Protein AF-A0A2K1Z2P2-F1 (afdb_monomer)

Structure (mmCIF, N/CA/C/O backbone):
data_AF-A0A2K1Z2P2-F1
#
_entry.id   AF-A0A2K1Z2P2-F1
#
loop_
_atom_site.group_PDB
_atom_site.id
_atom_site.type_symbol
_atom_site.label_atom_id
_atom_site.label_alt_id
_atom_site.label_comp_id
_atom_site.label_asym_id
_atom_site.label_entity_id
_atom_site.label_seq_id
_atom_site.pdbx_PDB_ins_code
_atom_site.Cartn_x
_atom_site.Cartn_y
_atom_site.Cartn_z
_atom_site.occupancy
_atom_site.B_iso_or_equiv
_atom_site.auth_seq_id
_atom_site.auth_comp_id
_atom_site.auth_asym_id
_atom_site.auth_atom_id
_atom_site.pdbx_PDB_model_num
ATOM 1 N N . MET A 1 1 ? -5.771 -28.939 2.115 1.00 60.16 1 MET A N 1
ATOM 2 C CA . MET A 1 1 ? -6.045 -27.523 2.441 1.00 60.16 1 MET A CA 1
ATOM 3 C C . MET A 1 1 ? -5.686 -26.715 1.209 1.00 60.16 1 MET A C 1
ATOM 5 O O . MET A 1 1 ? -4.734 -27.107 0.544 1.00 60.16 1 MET A O 1
ATOM 9 N N . GLY A 1 2 ? -6.484 -25.710 0.841 1.00 82.94 2 GLY A N 1
ATOM 10 C CA . GLY A 1 2 ? -6.156 -24.850 -0.301 1.00 82.94 2 GLY A CA 1
ATOM 11 C C . GLY A 1 2 ? -4.858 -24.081 -0.052 1.00 82.94 2 GLY A C 1
ATOM 12 O O . GLY A 1 2 ? -4.497 -23.861 1.103 1.00 82.94 2 GLY A O 1
ATOM 13 N N . THR A 1 3 ? -4.152 -23.724 -1.121 1.00 94.50 3 THR A N 1
ATOM 14 C CA . THR A 1 3 ? -2.979 -22.846 -1.056 1.00 94.50 3 THR A CA 1
ATOM 15 C C . THR A 1 3 ? -3.433 -21.421 -0.746 1.00 94.50 3 THR A C 1
ATOM 17 O O . THR A 1 3 ? -4.297 -20.903 -1.450 1.00 94.50 3 THR A O 1
ATOM 20 N N . THR A 1 4 ? -2.851 -20.797 0.277 1.00 97.88 4 THR A N 1
ATOM 21 C CA . THR A 1 4 ? -3.081 -19.391 0.632 1.00 97.88 4 THR A CA 1
ATOM 22 C C . THR A 1 4 ? -2.281 -18.488 -0.301 1.00 97.88 4 THR A C 1
ATOM 24 O O . THR A 1 4 ? -1.055 -18.599 -0.369 1.00 97.88 4 THR A O 1
ATOM 27 N N . LYS A 1 5 ? -2.946 -17.566 -0.992 1.00 98.25 5 LYS A N 1
ATOM 28 C CA . LYS A 1 5 ? -2.324 -16.660 -1.962 1.00 98.25 5 LYS A CA 1
ATOM 29 C C . LYS A 1 5 ? -1.965 -15.322 -1.327 1.00 98.25 5 LYS A C 1
ATOM 31 O O . LYS A 1 5 ? -2.837 -14.615 -0.826 1.00 98.25 5 LYS A O 1
ATOM 36 N N . ILE A 1 6 ? -0.696 -14.933 -1.402 1.00 98.38 6 ILE A N 1
ATOM 37 C CA . ILE A 1 6 ? -0.212 -13.631 -0.931 1.00 98.38 6 ILE A CA 1
ATOM 38 C C . ILE A 1 6 ? 0.249 -12.795 -2.118 1.00 98.38 6 ILE A C 1
ATOM 40 O O . ILE A 1 6 ? 1.150 -13.181 -2.862 1.00 98.38 6 ILE A O 1
ATOM 44 N N . TYR A 1 7 ? -0.349 -11.621 -2.297 1.00 98.69 7 TYR A N 1
ATOM 45 C CA . TYR A 1 7 ? 0.054 -10.697 -3.353 1.00 98.69 7 TYR A CA 1
ATOM 46 C C . TYR A 1 7 ? 0.987 -9.631 -2.795 1.00 98.69 7 TYR A C 1
ATOM 48 O O . TYR A 1 7 ? 0.647 -8.891 -1.871 1.00 98.69 7 TYR A O 1
ATOM 56 N N . ILE A 1 8 ? 2.174 -9.538 -3.387 1.00 98.75 8 ILE A N 1
ATOM 57 C CA . ILE A 1 8 ? 3.161 -8.506 -3.088 1.00 98.75 8 ILE A CA 1
ATOM 58 C C . ILE A 1 8 ? 3.100 -7.497 -4.228 1.00 98.75 8 ILE A C 1
ATOM 60 O O . ILE A 1 8 ? 3.691 -7.687 -5.292 1.00 98.75 8 ILE A O 1
ATOM 64 N N . VAL A 1 9 ? 2.333 -6.436 -4.007 1.00 98.62 9 VAL A N 1
ATOM 65 C CA . VAL A 1 9 ? 2.048 -5.404 -5.004 1.00 98.62 9 VAL A CA 1
ATOM 66 C C . VAL A 1 9 ? 2.953 -4.216 -4.735 1.00 98.62 9 VAL A C 1
ATOM 68 O O . VAL A 1 9 ? 2.888 -3.621 -3.661 1.00 98.62 9 VAL A O 1
ATOM 71 N N . PHE A 1 10 ? 3.811 -3.849 -5.683 1.00 98.50 10 PHE A N 1
ATOM 72 C CA . PHE A 1 10 ? 4.801 -2.804 -5.456 1.00 98.50 10 PHE A CA 1
ATOM 73 C C . PHE A 1 10 ? 4.924 -1.801 -6.605 1.00 98.50 10 PHE A C 1
ATOM 75 O O . PHE A 1 10 ? 4.697 -2.098 -7.774 1.00 98.50 10 PHE A O 1
ATOM 82 N N . TYR A 1 11 ? 5.363 -0.595 -6.257 1.00 97.94 11 TYR A N 1
ATOM 83 C CA . TYR A 1 11 ? 5.902 0.383 -7.188 1.00 97.94 11 TYR A CA 1
ATOM 84 C C . TYR A 1 11 ? 7.369 0.638 -6.848 1.00 97.94 11 TYR A C 1
ATOM 86 O O . TYR A 1 11 ? 7.713 0.896 -5.696 1.00 97.94 11 TYR A O 1
ATOM 94 N N . SER A 1 12 ? 8.245 0.608 -7.850 1.00 96.81 12 SER A N 1
ATOM 95 C CA . SER A 1 12 ? 9.675 0.883 -7.694 1.00 96.81 12 SER A CA 1
ATOM 96 C C . SER A 1 12 ? 10.154 1.795 -8.821 1.00 96.81 12 SER A C 1
ATOM 98 O O . SER A 1 12 ? 9.966 1.477 -9.995 1.00 96.81 12 SER A O 1
ATOM 100 N N . LEU A 1 13 ? 10.748 2.946 -8.478 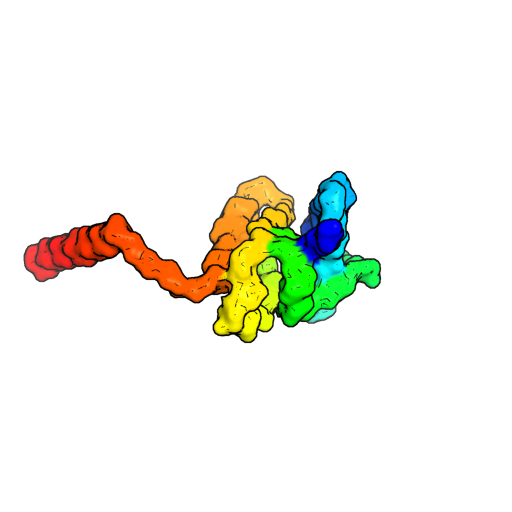1.00 95.31 13 LEU A N 1
ATOM 101 C CA . LEU A 1 13 ? 11.333 3.858 -9.476 1.00 95.31 13 LEU A CA 1
ATOM 102 C C . LEU A 1 13 ? 12.828 3.580 -9.711 1.00 95.31 13 LEU A C 1
ATOM 104 O O . LEU A 1 13 ? 13.294 3.656 -10.840 1.00 95.31 13 LEU A O 1
ATOM 108 N N . HIS A 1 14 ? 13.574 3.256 -8.651 1.00 94.44 14 HIS A N 1
ATOM 109 C CA . HIS A 1 14 ? 15.033 3.050 -8.694 1.00 94.44 14 HIS A CA 1
ATOM 110 C C . HIS A 1 14 ? 15.455 1.634 -8.259 1.00 94.44 14 HIS A C 1
ATOM 112 O O . HIS A 1 14 ? 16.598 1.415 -7.879 1.00 94.44 14 HIS A O 1
ATOM 118 N N . GLY A 1 15 ? 14.534 0.667 -8.240 1.00 95.31 15 GLY A N 1
ATOM 119 C CA . GLY A 1 15 ? 14.836 -0.736 -7.918 1.00 95.31 15 GLY A CA 1
ATOM 120 C C . GLY A 1 15 ? 14.816 -1.105 -6.427 1.00 95.31 15 GLY A C 1
ATOM 121 O O . GLY A 1 15 ? 14.537 -2.251 -6.103 1.00 95.31 15 GLY A O 1
ATOM 122 N N . HIS A 1 16 ? 15.016 -0.169 -5.492 1.00 95.38 16 HIS A N 1
ATOM 123 C CA . HIS A 1 16 ? 15.107 -0.513 -4.058 1.00 95.38 16 HIS A CA 1
ATOM 124 C C . HIS A 1 16 ? 13.880 -1.243 -3.495 1.00 95.38 16 HIS A C 1
ATOM 126 O O . HIS A 1 16 ? 14.024 -2.205 -2.745 1.00 95.38 16 HIS A O 1
ATOM 132 N N . VAL A 1 17 ? 12.674 -0.808 -3.867 1.00 96.88 17 VAL A N 1
ATOM 133 C CA . VAL A 1 17 ? 11.433 -1.444 -3.398 1.00 96.88 17 VAL A CA 1
ATOM 134 C C . VAL A 1 17 ? 11.264 -2.827 -4.024 1.00 96.88 17 VAL A C 1
ATOM 136 O O . VAL A 1 17 ? 10.792 -3.736 -3.357 1.00 96.88 17 VAL A O 1
ATOM 139 N N . GLU A 1 18 ? 11.699 -3.013 -5.270 1.00 97.94 18 GLU A N 1
ATOM 140 C CA . GLU A 1 18 ? 11.673 -4.319 -5.937 1.00 97.94 18 GLU A CA 1
ATOM 141 C C . GLU A 1 18 ? 12.596 -5.327 -5.239 1.00 97.94 18 GLU A C 1
ATOM 143 O O . GLU A 1 18 ? 12.184 -6.455 -4.987 1.00 97.94 18 GLU A O 1
ATOM 148 N N . ILE A 1 19 ? 13.812 -4.913 -4.862 1.00 97.56 19 ILE A N 1
ATOM 149 C CA . ILE A 1 19 ? 14.740 -5.763 -4.095 1.00 97.56 19 ILE A CA 1
ATOM 150 C C . ILE A 1 19 ? 14.066 -6.236 -2.801 1.00 97.56 19 ILE A C 1
ATOM 152 O O . ILE A 1 19 ? 14.079 -7.425 -2.491 1.00 97.56 19 ILE A O 1
ATOM 156 N N . MET A 1 20 ? 13.416 -5.320 -2.074 1.00 97.88 20 MET A N 1
ATOM 157 C CA . MET A 1 20 ? 12.661 -5.667 -0.868 1.00 97.88 20 MET A CA 1
ATOM 158 C C . MET A 1 20 ? 11.485 -6.602 -1.173 1.00 97.88 20 MET A C 1
ATOM 160 O O . MET A 1 20 ? 11.283 -7.571 -0.450 1.00 97.88 20 MET A O 1
ATOM 164 N N . ALA A 1 21 ? 10.732 -6.347 -2.247 1.00 98.25 21 ALA A N 1
ATOM 165 C CA . ALA A 1 21 ? 9.593 -7.168 -2.651 1.00 98.25 21 ALA A CA 1
ATOM 166 C C . ALA A 1 21 ? 10.012 -8.617 -2.951 1.00 98.25 21 ALA A C 1
ATOM 168 O O . ALA A 1 21 ? 9.351 -9.550 -2.498 1.00 98.25 21 ALA A O 1
ATOM 169 N N . ARG A 1 22 ? 11.137 -8.815 -3.651 1.00 98.25 22 ARG A N 1
ATOM 170 C CA . ARG A 1 22 ? 11.693 -10.146 -3.949 1.00 98.25 22 ARG A CA 1
ATOM 171 C C . ARG A 1 22 ? 12.135 -10.880 -2.679 1.00 98.25 22 ARG A C 1
ATOM 173 O O . ARG A 1 22 ? 11.855 -12.068 -2.535 1.00 98.25 22 ARG A O 1
ATOM 180 N N . GLU A 1 23 ? 12.744 -10.183 -1.720 1.00 98.25 23 GLU A N 1
ATOM 181 C CA . GLU A 1 23 ? 13.088 -10.776 -0.419 1.00 98.25 23 GLU A CA 1
ATOM 182 C C . GLU A 1 23 ? 11.851 -11.137 0.415 1.00 98.25 23 GLU A C 1
ATOM 184 O O . GLU A 1 23 ? 11.798 -12.209 1.020 1.00 98.25 23 GLU A O 1
ATOM 189 N N . ILE A 1 24 ? 10.822 -10.288 0.395 1.00 97.69 24 ILE A N 1
ATOM 190 C CA . ILE A 1 24 ? 9.524 -10.570 1.019 1.00 97.69 24 ILE A CA 1
ATOM 191 C C . ILE A 1 24 ? 8.880 -11.808 0.383 1.00 97.69 24 ILE A C 1
ATOM 193 O O . ILE A 1 24 ? 8.406 -12.682 1.108 1.00 97.69 24 ILE A O 1
ATOM 197 N N . GLN A 1 25 ? 8.906 -11.924 -0.949 1.00 98.31 25 GLN A N 1
ATOM 198 C CA . GLN A 1 25 ? 8.393 -13.094 -1.667 1.00 98.31 25 GLN A CA 1
ATOM 199 C C . GLN A 1 25 ? 9.128 -14.365 -1.248 1.00 98.31 25 GLN A C 1
ATOM 201 O O . GLN A 1 25 ? 8.492 -15.365 -0.911 1.00 98.31 25 GLN A O 1
ATOM 206 N N . ARG A 1 26 ? 10.465 -14.318 -1.228 1.00 97.94 26 ARG A N 1
ATOM 207 C CA . ARG A 1 26 ? 11.302 -15.432 -0.779 1.00 97.94 26 ARG A CA 1
ATOM 208 C C . ARG A 1 26 ? 10.930 -15.863 0.636 1.00 97.94 26 ARG A C 1
ATOM 210 O O . ARG A 1 26 ? 10.775 -17.055 0.867 1.00 97.94 26 ARG A O 1
ATOM 217 N N . GLY A 1 27 ? 10.755 -14.910 1.553 1.00 96.38 27 GLY A N 1
ATOM 218 C CA . GLY A 1 27 ? 10.355 -15.169 2.936 1.00 96.38 27 GLY A CA 1
ATOM 219 C C . GLY A 1 27 ? 8.964 -15.799 3.049 1.00 96.38 27 GLY A C 1
ATOM 220 O O . GLY A 1 27 ? 8.811 -16.834 3.698 1.00 96.38 27 GLY A O 1
ATOM 221 N N . ALA A 1 28 ? 7.968 -15.220 2.375 1.00 94.69 28 ALA A N 1
ATOM 222 C CA . ALA A 1 28 ? 6.590 -15.709 2.380 1.00 94.69 28 ALA A CA 1
ATOM 223 C C . ALA A 1 28 ? 6.483 -17.147 1.845 1.00 94.69 28 ALA A C 1
ATOM 225 O O . ALA A 1 28 ? 5.813 -17.977 2.454 1.00 94.69 28 ALA A O 1
ATOM 226 N N . ASN A 1 29 ? 7.225 -17.474 0.782 1.00 95.19 29 ASN A N 1
ATOM 227 C CA . ASN A 1 29 ? 7.256 -18.815 0.190 1.00 95.19 29 ASN A CA 1
ATOM 228 C C . ASN A 1 29 ? 7.953 -19.878 1.062 1.00 95.19 29 ASN A C 1
ATOM 230 O O . ASN A 1 29 ? 7.926 -21.057 0.716 1.00 95.19 29 ASN A O 1
ATOM 234 N N . THR A 1 30 ? 8.574 -19.509 2.190 1.00 97.06 30 THR A N 1
ATOM 235 C CA . THR A 1 30 ? 9.081 -20.504 3.156 1.00 97.06 30 THR A CA 1
ATOM 236 C C . THR A 1 30 ? 7.981 -21.064 4.064 1.00 97.06 30 THR A C 1
ATOM 238 O O . THR A 1 30 ? 8.180 -22.092 4.711 1.00 97.06 30 THR A O 1
ATOM 241 N N . VAL A 1 31 ? 6.814 -20.413 4.112 1.00 96.19 31 VAL A N 1
ATOM 242 C CA . VAL A 1 31 ? 5.671 -20.846 4.918 1.00 96.19 31 VAL A CA 1
ATOM 243 C C . VAL A 1 31 ? 4.899 -21.930 4.167 1.00 96.19 31 VAL A C 1
ATOM 245 O O . VAL A 1 31 ? 4.447 -21.733 3.041 1.00 96.19 31 VAL A O 1
ATOM 248 N N . GLN A 1 32 ? 4.724 -23.094 4.796 1.00 96.56 32 GLN A N 1
ATOM 249 C CA . GLN A 1 32 ? 4.012 -24.214 4.184 1.00 96.56 32 GLN A CA 1
ATOM 250 C C . GLN A 1 32 ? 2.571 -23.827 3.816 1.00 96.56 32 GLN A C 1
ATOM 252 O O . GLN A 1 32 ? 1.812 -23.352 4.657 1.00 96.56 32 GLN A O 1
ATOM 257 N N . GLY A 1 33 ? 2.185 -24.095 2.565 1.00 95.44 33 GLY A N 1
ATOM 258 C CA . GLY A 1 33 ? 0.838 -23.820 2.059 1.00 95.44 33 GLY A CA 1
ATOM 259 C C . GLY A 1 33 ? 0.603 -22.374 1.617 1.00 95.44 33 GLY A C 1
ATOM 260 O O . GLY A 1 33 ? -0.534 -22.048 1.295 1.00 95.44 33 GLY A O 1
ATOM 261 N N . VAL A 1 34 ? 1.640 -21.528 1.580 1.00 97.50 34 VAL A N 1
ATOM 262 C CA . VAL A 1 34 ? 1.578 -20.156 1.055 1.00 97.50 34 VAL A CA 1
ATOM 263 C C . VAL A 1 34 ? 2.216 -20.083 -0.330 1.00 97.50 34 VAL A C 1
ATOM 265 O O . VAL A 1 34 ? 3.295 -20.626 -0.553 1.00 97.50 34 VAL A O 1
ATOM 268 N N . GLU A 1 35 ? 1.565 -19.369 -1.244 1.00 98.00 35 GLU A N 1
ATOM 269 C CA . GLU A 1 35 ? 2.107 -18.984 -2.545 1.00 98.00 35 GLU A CA 1
ATOM 270 C C . GLU A 1 35 ? 2.121 -17.457 -2.655 1.00 98.00 35 GLU A C 1
ATOM 272 O O . GLU A 1 35 ? 1.073 -16.808 -2.641 1.00 98.00 35 GLU A O 1
ATOM 277 N N . ALA A 1 36 ? 3.318 -16.879 -2.752 1.00 98.00 36 ALA A N 1
ATOM 278 C CA . ALA A 1 36 ? 3.519 -15.445 -2.873 1.00 98.00 36 ALA A CA 1
ATOM 279 C C . ALA A 1 36 ? 3.906 -15.037 -4.301 1.00 98.00 36 ALA A C 1
ATOM 281 O O . ALA A 1 36 ? 4.917 -15.491 -4.849 1.00 98.00 36 ALA A O 1
ATOM 282 N N . THR A 1 37 ? 3.145 -14.109 -4.880 1.00 98.50 37 THR A N 1
ATOM 283 C CA . THR A 1 37 ? 3.347 -13.594 -6.245 1.00 98.50 37 THR A CA 1
ATOM 284 C C . THR A 1 37 ? 3.656 -12.101 -6.240 1.00 98.50 37 THR A C 1
ATOM 286 O O . THR A 1 37 ? 3.049 -11.342 -5.479 1.00 98.50 37 THR A O 1
ATOM 289 N N . LEU A 1 38 ? 4.579 -11.681 -7.106 1.00 98.69 38 LEU A N 1
ATOM 290 C CA . LEU A 1 38 ? 4.956 -10.282 -7.296 1.00 98.69 38 LEU A CA 1
ATOM 291 C C . LEU A 1 38 ? 4.083 -9.614 -8.356 1.00 98.69 38 LEU A C 1
ATOM 293 O O . LEU A 1 38 ? 3.795 -10.209 -9.392 1.00 98.69 38 LEU A O 1
ATOM 297 N N . TRP A 1 39 ? 3.752 -8.350 -8.118 1.00 98.69 39 TRP A N 1
ATOM 298 C CA . TRP A 1 39 ? 2.924 -7.543 -9.004 1.00 98.69 39 TRP A CA 1
ATOM 299 C C . TRP A 1 39 ? 3.420 -6.098 -9.053 1.00 98.69 39 TRP A C 1
ATOM 301 O O . TRP A 1 39 ? 3.667 -5.485 -8.013 1.00 98.69 39 TRP A O 1
ATOM 311 N N . GLN A 1 40 ? 3.532 -5.534 -10.255 1.00 98.31 40 GLN A N 1
ATOM 312 C CA . GLN A 1 40 ? 3.910 -4.138 -10.461 1.00 98.31 40 GLN A CA 1
ATOM 313 C C . GLN A 1 40 ? 2.679 -3.241 -10.560 1.00 98.31 40 GLN A C 1
ATOM 315 O O . GLN A 1 40 ? 1.757 -3.502 -11.326 1.00 98.31 40 GLN A O 1
ATOM 320 N N . VAL A 1 41 ? 2.693 -2.128 -9.838 1.00 98.19 41 VAL A N 1
ATOM 321 C CA . VAL A 1 41 ? 1.735 -1.040 -10.056 1.00 98.19 41 VAL A CA 1
ATOM 322 C C . VAL A 1 41 ? 2.046 -0.327 -11.383 1.00 98.19 41 VAL A C 1
ATOM 324 O O . VAL A 1 41 ? 3.226 -0.060 -11.648 1.00 98.19 41 VAL A O 1
ATOM 327 N N . PRO A 1 42 ? 1.026 0.031 -12.194 1.00 97.25 42 PRO A N 1
ATOM 328 C CA . PRO A 1 42 ? 1.218 0.765 -13.443 1.00 97.25 42 PRO A CA 1
ATOM 329 C C . PRO A 1 42 ? 2.049 2.047 -13.285 1.00 97.25 42 PRO A C 1
ATOM 331 O O . PRO A 1 42 ? 1.873 2.824 -12.345 1.00 97.25 42 PRO A O 1
ATOM 334 N N . GLU A 1 43 ? 2.949 2.298 -14.236 1.00 97.06 43 GLU A N 1
ATOM 335 C CA . GLU A 1 43 ? 3.682 3.563 -14.311 1.00 97.06 43 GLU A CA 1
ATOM 336 C C . GLU A 1 43 ? 2.797 4.665 -14.903 1.00 97.06 43 GLU A C 1
ATOM 338 O O . GLU A 1 43 ? 2.118 4.450 -15.904 1.00 97.06 43 GLU A O 1
ATOM 343 N N . THR A 1 44 ? 2.828 5.855 -14.298 1.00 96.94 44 THR A N 1
ATOM 344 C CA . THR A 1 44 ? 2.015 7.003 -14.738 1.00 96.94 44 THR A CA 1
ATOM 345 C C . THR A 1 44 ? 2.850 8.203 -15.176 1.00 96.94 44 THR A C 1
ATOM 347 O O . THR A 1 44 ? 2.318 9.138 -15.776 1.00 96.94 44 THR A O 1
ATOM 350 N N . LEU A 1 45 ? 4.160 8.203 -14.909 1.00 96.62 45 LEU A N 1
ATOM 351 C CA . LEU A 1 45 ? 5.052 9.244 -15.408 1.00 96.62 45 LEU A CA 1
ATOM 352 C C . LEU A 1 45 ? 5.350 9.036 -16.890 1.00 96.62 45 LEU A C 1
ATOM 354 O O . LEU A 1 45 ? 5.520 7.919 -17.371 1.00 96.62 45 LEU A O 1
ATOM 358 N N . SER A 1 46 ? 5.488 10.144 -17.614 1.00 96.88 46 SER A N 1
ATOM 359 C CA . SER A 1 46 ? 5.913 10.100 -19.008 1.00 96.88 46 SER A CA 1
ATOM 360 C C . SER A 1 46 ? 7.371 9.653 -19.133 1.00 96.88 46 SER A C 1
ATOM 362 O O . SER A 1 46 ? 8.210 9.945 -18.275 1.00 96.88 46 SER A O 1
ATOM 364 N N . ASN A 1 47 ? 7.713 9.047 -20.272 1.00 95.12 47 ASN A N 1
ATOM 365 C CA . ASN A 1 47 ? 9.090 8.648 -20.587 1.00 95.12 47 ASN A CA 1
ATOM 366 C C . ASN A 1 47 ? 10.088 9.811 -20.465 1.00 95.12 47 ASN A C 1
ATOM 368 O O . ASN A 1 47 ? 11.222 9.622 -20.030 1.00 95.12 47 ASN A O 1
ATOM 372 N N . SER A 1 48 ? 9.672 11.039 -20.797 1.00 96.69 48 SER A N 1
ATOM 373 C CA . SER A 1 48 ? 10.536 12.216 -20.660 1.00 96.69 48 SER A CA 1
ATOM 374 C C . SER A 1 48 ? 10.872 12.532 -19.200 1.00 96.69 48 SER A C 1
ATOM 376 O O . SER A 1 48 ? 11.998 12.941 -18.916 1.00 96.69 48 SER A O 1
ATOM 378 N N . ILE A 1 49 ? 9.939 12.319 -18.267 1.00 96.56 49 ILE A N 1
ATOM 379 C CA . ILE A 1 49 ? 10.188 12.474 -16.830 1.00 96.56 49 ILE A CA 1
ATOM 380 C C . ILE A 1 49 ? 11.035 11.311 -16.318 1.00 96.56 49 ILE A C 1
ATOM 382 O O . ILE A 1 49 ? 12.027 11.563 -15.639 1.00 96.56 49 ILE A O 1
ATOM 386 N N . LEU A 1 50 ? 10.700 10.069 -16.684 1.00 96.62 50 LEU A N 1
ATOM 387 C CA . LEU A 1 50 ? 11.446 8.870 -16.282 1.00 96.62 50 LEU A CA 1
ATOM 388 C C . LEU A 1 50 ? 12.929 8.963 -16.664 1.00 96.62 50 LEU A C 1
ATOM 390 O O . LEU A 1 50 ? 13.800 8.719 -15.828 1.00 96.62 50 LEU A O 1
ATOM 394 N N . ASN A 1 51 ? 13.219 9.428 -17.881 1.00 95.38 51 ASN A N 1
ATOM 395 C CA . ASN A 1 51 ? 14.586 9.661 -18.343 1.00 95.38 51 ASN A CA 1
ATOM 396 C C . ASN A 1 51 ? 15.294 10.752 -17.525 1.00 95.38 51 ASN A C 1
ATOM 398 O O . ASN A 1 51 ? 16.452 10.586 -17.145 1.00 95.38 51 ASN A O 1
ATOM 402 N N . LYS A 1 52 ? 14.606 11.859 -17.208 1.00 96.56 52 LYS A N 1
ATOM 403 C CA . LYS A 1 52 ? 15.175 12.957 -16.402 1.00 96.56 52 LYS A CA 1
ATOM 404 C C . LYS A 1 52 ? 15.518 12.519 -14.983 1.00 96.56 52 LYS A C 1
ATOM 406 O O . LYS A 1 52 ? 16.562 12.905 -14.465 1.00 96.56 52 LYS A O 1
ATOM 411 N N . VAL A 1 53 ? 14.652 11.723 -14.360 1.00 93.81 53 VAL A N 1
ATOM 412 C CA . VAL A 1 53 ? 14.869 11.220 -12.997 1.00 93.81 53 VAL A CA 1
ATOM 413 C C . VAL A 1 53 ? 15.759 9.981 -12.961 1.00 93.81 53 VAL A C 1
ATOM 415 O O . VAL A 1 53 ? 16.033 9.493 -11.873 1.00 93.81 53 VAL A O 1
ATOM 418 N N . LYS A 1 54 ? 16.237 9.491 -14.116 1.00 94.38 54 LYS A N 1
ATOM 419 C CA . LYS A 1 54 ? 17.053 8.272 -14.232 1.00 94.38 54 LYS A CA 1
ATOM 420 C C . LYS A 1 54 ? 16.370 7.080 -13.552 1.00 94.38 54 LYS A C 1
ATOM 422 O O . LYS A 1 54 ? 16.944 6.422 -12.686 1.00 94.38 54 LYS A O 1
ATOM 427 N N . ALA A 1 55 ? 15.101 6.867 -13.893 1.00 94.44 55 ALA A N 1
ATOM 428 C CA . ALA A 1 55 ? 14.364 5.696 -13.446 1.00 94.44 55 ALA A CA 1
ATOM 429 C C . ALA A 1 55 ? 15.035 4.418 -13.969 1.00 94.44 55 ALA A C 1
ATOM 431 O O . ALA A 1 55 ? 15.543 4.396 -15.092 1.00 94.44 55 ALA A O 1
ATOM 432 N N . ASN A 1 56 ? 15.007 3.356 -13.169 1.00 92.88 56 ASN A N 1
ATOM 433 C CA . ASN A 1 56 ? 15.408 2.043 -13.657 1.00 92.88 56 ASN A CA 1
ATOM 434 C C . ASN A 1 56 ? 14.315 1.491 -14.586 1.00 92.88 56 ASN A C 1
ATOM 436 O O . ASN A 1 56 ? 13.133 1.801 -14.385 1.00 92.88 56 ASN A O 1
ATOM 440 N N . PRO A 1 57 ? 14.681 0.646 -15.567 1.00 90.12 57 PRO A N 1
ATOM 441 C CA . PRO A 1 57 ? 13.707 -0.167 -16.280 1.00 90.12 57 PRO A CA 1
ATOM 442 C C . PRO A 1 57 ? 12.852 -0.971 -15.297 1.00 90.12 57 PRO A C 1
ATOM 444 O O . PRO A 1 57 ? 13.324 -1.367 -14.228 1.00 90.12 57 PRO A O 1
ATOM 447 N N . LYS A 1 58 ? 11.589 -1.193 -15.660 1.00 90.19 58 LYS A N 1
ATOM 448 C CA . LYS A 1 58 ? 10.715 -2.107 -14.921 1.00 90.19 58 LYS A CA 1
ATOM 449 C C . LYS A 1 58 ? 11.173 -3.544 -15.156 1.00 90.19 58 LYS A C 1
ATOM 451 O O . LYS A 1 58 ? 11.777 -3.839 -16.182 1.00 90.19 58 LYS A O 1
ATOM 456 N N . ALA A 1 59 ? 10.895 -4.412 -14.194 1.00 88.31 59 ALA A N 1
ATOM 457 C CA . ALA A 1 59 ? 11.210 -5.827 -14.303 1.00 88.31 59 ALA A CA 1
ATOM 458 C C . ALA A 1 59 ? 10.310 -6.488 -15.358 1.00 88.31 59 ALA A C 1
ATOM 460 O O . ALA A 1 59 ? 9.088 -6.379 -15.262 1.00 88.31 59 ALA A O 1
ATOM 461 N N . ASP A 1 60 ? 10.892 -7.169 -16.344 1.00 91.88 60 ASP A N 1
ATOM 462 C CA . ASP A 1 60 ? 10.128 -7.819 -17.421 1.00 91.88 60 ASP A CA 1
ATOM 463 C C . ASP A 1 60 ? 9.445 -9.121 -16.958 1.00 91.88 60 ASP A C 1
ATOM 465 O O . ASP A 1 60 ? 8.488 -9.581 -17.578 1.00 91.88 60 ASP A O 1
ATOM 469 N N . ASP A 1 61 ? 9.922 -9.719 -15.861 1.00 96.31 61 ASP A N 1
ATOM 470 C CA . ASP A 1 61 ? 9.411 -10.971 -15.289 1.00 96.31 61 ASP A CA 1
ATOM 471 C C . ASP A 1 61 ? 8.226 -10.779 -14.332 1.00 96.31 61 ASP A C 1
ATOM 473 O O . ASP A 1 61 ? 7.604 -11.760 -13.923 1.00 96.31 61 ASP A O 1
ATOM 477 N N . VAL A 1 62 ? 7.905 -9.536 -13.960 1.00 97.69 62 VAL A N 1
ATOM 478 C CA . VAL A 1 62 ? 6.838 -9.236 -13.000 1.00 97.69 62 VAL A CA 1
ATOM 479 C C . VAL A 1 62 ? 5.660 -8.573 -13.721 1.00 97.69 62 VAL A C 1
ATOM 481 O O . VAL A 1 62 ? 5.816 -7.469 -14.246 1.00 97.69 62 VAL A O 1
ATOM 484 N N . PRO A 1 63 ? 4.462 -9.177 -13.735 1.00 98.06 63 PRO A N 1
ATOM 485 C CA . PRO A 1 63 ? 3.313 -8.597 -14.420 1.00 98.06 63 PRO A CA 1
ATOM 486 C C . PRO A 1 63 ? 2.826 -7.307 -13.749 1.00 98.06 63 PRO A C 1
ATOM 488 O O . PRO A 1 63 ? 2.982 -7.104 -12.542 1.00 98.06 63 PRO A O 1
ATOM 491 N N . VAL A 1 64 ? 2.194 -6.440 -14.542 1.00 98.31 64 VAL A N 1
ATOM 492 C CA . VAL A 1 64 ? 1.459 -5.276 -14.031 1.00 98.31 64 VAL A CA 1
ATOM 493 C C . VAL A 1 64 ? 0.091 -5.732 -13.528 1.00 98.31 64 VAL A C 1
ATOM 495 O O . VAL A 1 64 ? -0.580 -6.500 -14.212 1.00 98.31 64 VAL A O 1
ATOM 498 N N . ILE A 1 65 ? -0.318 -5.262 -12.349 1.00 98.44 65 ILE A N 1
ATOM 499 C CA . ILE A 1 65 ? -1.614 -5.603 -11.749 1.00 98.44 65 ILE A CA 1
ATOM 500 C C . ILE A 1 65 ? -2.699 -4.578 -12.083 1.00 98.44 65 ILE A C 1
ATOM 502 O O . ILE A 1 65 ? -2.457 -3.368 -12.092 1.00 98.44 65 ILE A O 1
ATOM 506 N N . LEU A 1 66 ? -3.911 -5.084 -12.293 1.00 97.62 66 LEU A N 1
ATOM 507 C CA . LEU A 1 66 ? -5.156 -4.326 -12.334 1.00 97.62 66 LEU A CA 1
ATOM 508 C C . LEU A 1 66 ? -5.915 -4.459 -10.999 1.00 97.62 66 LEU A C 1
ATOM 510 O O . LEU A 1 66 ? -5.812 -5.505 -10.350 1.00 97.62 66 LEU A O 1
ATOM 514 N N . PRO A 1 67 ? -6.673 -3.432 -10.565 1.00 96.38 67 PRO A N 1
ATOM 515 C CA . PRO A 1 67 ? -7.379 -3.440 -9.282 1.00 96.38 67 PRO A CA 1
ATOM 516 C C . PRO A 1 67 ? -8.193 -4.713 -9.016 1.00 96.38 67 PRO A C 1
ATOM 518 O O . PRO A 1 67 ? -8.076 -5.306 -7.946 1.00 96.38 67 PRO A O 1
ATOM 521 N N . GLU A 1 68 ? -8.973 -5.178 -9.988 1.00 96.56 68 GLU A N 1
ATOM 522 C CA . GLU A 1 68 ? -9.861 -6.339 -9.885 1.00 96.56 68 GLU A CA 1
ATOM 523 C C . GLU A 1 68 ? -9.135 -7.645 -9.529 1.00 96.56 68 GLU A C 1
ATOM 525 O O . GLU A 1 68 ? -9.710 -8.516 -8.875 1.00 96.56 68 GLU A O 1
ATOM 530 N N . GLN A 1 69 ? -7.848 -7.761 -9.865 1.00 97.88 69 GLN A N 1
ATOM 531 C CA . GLN A 1 69 ? -7.043 -8.944 -9.555 1.00 97.88 69 GLN A CA 1
ATOM 532 C C . GLN A 1 69 ? -6.723 -9.055 -8.058 1.00 97.88 69 GLN A C 1
ATOM 534 O O . GLN A 1 69 ? -6.372 -10.132 -7.580 1.00 97.88 69 GLN A O 1
ATOM 539 N N . LEU A 1 70 ? -6.902 -7.983 -7.274 1.00 97.44 70 LEU A N 1
ATOM 540 C CA . LEU A 1 70 ? -6.784 -8.043 -5.812 1.00 97.44 70 LEU A CA 1
ATOM 541 C C . LEU A 1 70 ? -7.791 -9.029 -5.191 1.00 97.44 70 LEU A C 1
ATOM 543 O O . LEU A 1 70 ? -7.572 -9.538 -4.092 1.00 97.44 70 LEU A O 1
ATOM 547 N N . LEU A 1 71 ? -8.891 -9.343 -5.881 1.00 96.94 71 LEU A N 1
ATOM 548 C CA . LEU A 1 71 ? -9.872 -10.320 -5.407 1.00 96.94 71 LEU A CA 1
ATOM 549 C C . LEU A 1 71 ? -9.295 -11.733 -5.271 1.00 96.94 71 LEU A C 1
ATOM 551 O O . LEU A 1 71 ? -9.762 -12.485 -4.416 1.00 96.94 71 LEU A O 1
ATOM 555 N N . GLU A 1 72 ? -8.271 -12.069 -6.053 1.00 97.12 72 GLU A N 1
ATOM 556 C CA . GLU A 1 72 ? -7.686 -13.411 -6.110 1.00 97.12 72 GLU A CA 1
ATOM 557 C C . GLU A 1 72 ? -6.752 -13.739 -4.941 1.00 97.12 72 GLU A C 1
ATOM 559 O O . GLU A 1 72 ? -6.441 -14.911 -4.727 1.00 97.12 72 GLU A O 1
ATOM 564 N N . ALA A 1 73 ? -6.283 -12.730 -4.207 1.00 97.88 73 ALA A N 1
ATOM 565 C CA . ALA A 1 73 ? -5.363 -12.911 -3.091 1.00 97.88 73 ALA A CA 1
ATOM 566 C C . ALA A 1 73 ? -6.106 -13.078 -1.763 1.00 97.88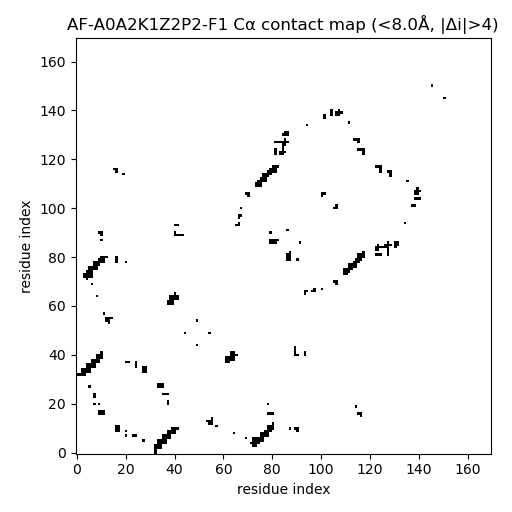 73 ALA A C 1
ATOM 568 O O . ALA A 1 73 ? -7.137 -12.446 -1.537 1.00 97.88 73 ALA A O 1
ATOM 569 N N . ASP A 1 74 ? -5.533 -13.845 -0.845 1.00 97.62 74 ASP A N 1
ATOM 570 C CA . ASP A 1 74 ? -6.022 -13.975 0.528 1.00 97.62 74 ASP A CA 1
ATOM 571 C C . ASP A 1 74 ? -5.402 -12.923 1.457 1.00 97.62 74 ASP A C 1
ATOM 573 O O . ASP A 1 74 ? -5.986 -12.580 2.481 1.00 97.62 74 ASP A O 1
ATOM 577 N N . GLY A 1 75 ? -4.238 -12.376 1.096 1.00 96.81 75 GLY A N 1
ATOM 578 C CA . GLY A 1 75 ? -3.573 -11.309 1.838 1.00 96.81 75 GLY A CA 1
ATOM 579 C C . GLY A 1 75 ? -2.582 -10.515 0.993 1.00 96.81 75 GLY A C 1
ATOM 580 O O . GLY A 1 75 ? -2.180 -10.940 -0.094 1.00 96.81 75 GLY A O 1
ATOM 581 N N . PHE A 1 76 ? -2.181 -9.352 1.505 1.00 98.19 76 PHE A N 1
ATOM 582 C CA . PHE A 1 76 ? -1.421 -8.368 0.736 1.00 98.19 76 PHE A CA 1
ATOM 583 C C . PHE A 1 76 ? -0.202 -7.815 1.467 1.00 98.19 76 PHE A C 1
ATOM 585 O O . PHE A 1 76 ? -0.224 -7.551 2.670 1.00 98.19 76 PHE A O 1
ATOM 592 N N . LEU A 1 77 ? 0.839 -7.519 0.694 1.00 98.19 77 LEU A N 1
ATOM 593 C CA . LEU A 1 77 ? 1.916 -6.620 1.091 1.00 98.19 77 LEU A CA 1
ATOM 594 C C . LEU A 1 77 ? 2.084 -5.554 0.011 1.00 98.19 77 LEU A C 1
ATOM 596 O O . LEU A 1 77 ? 2.385 -5.869 -1.139 1.00 98.19 77 LEU A O 1
ATOM 600 N N . PHE A 1 78 ? 1.893 -4.291 0.385 1.00 98.31 78 PHE A N 1
ATOM 601 C CA . PHE A 1 78 ? 1.949 -3.155 -0.531 1.00 98.31 78 PHE A CA 1
ATOM 602 C C . PHE A 1 78 ? 3.264 -2.380 -0.367 1.00 98.31 78 PHE A C 1
ATOM 604 O O . PHE A 1 78 ? 3.602 -1.931 0.730 1.00 98.31 78 PHE A O 1
ATOM 611 N N . GLY A 1 79 ? 4.012 -2.235 -1.461 1.00 97.69 79 GLY A N 1
ATOM 612 C CA . GLY A 1 79 ? 5.372 -1.699 -1.475 1.00 97.69 79 GLY A CA 1
ATOM 613 C C . GLY A 1 79 ? 5.528 -0.399 -2.251 1.00 97.69 79 GLY A C 1
ATOM 614 O O . GLY A 1 79 ? 5.234 -0.365 -3.442 1.00 97.69 79 GLY A O 1
ATOM 615 N N . PHE A 1 80 ? 6.074 0.660 -1.654 1.00 97.31 80 PHE A N 1
ATOM 616 C CA . PHE A 1 80 ? 6.306 1.916 -2.386 1.00 97.31 80 PHE A CA 1
ATOM 617 C C . PHE A 1 80 ? 7.498 2.729 -1.862 1.00 97.31 80 PHE A C 1
ATOM 619 O O . PHE A 1 80 ? 7.867 2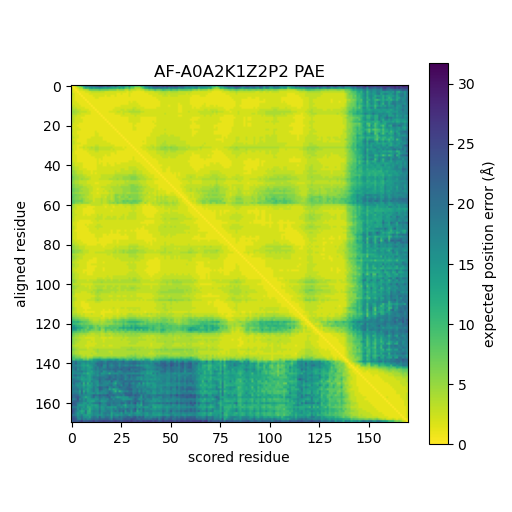.632 -0.692 1.00 97.31 80 PHE A O 1
ATOM 626 N N . PRO A 1 81 ? 8.126 3.573 -2.703 1.00 95.31 81 PRO A N 1
ATOM 627 C CA . PRO A 1 81 ? 9.086 4.546 -2.219 1.00 95.31 81 PRO A CA 1
ATOM 628 C C . PRO A 1 81 ? 8.348 5.668 -1.479 1.00 95.31 81 PRO A C 1
ATOM 630 O O . PRO A 1 81 ? 7.292 6.121 -1.928 1.00 95.31 81 PRO A O 1
ATOM 633 N N . SER A 1 82 ? 8.933 6.164 -0.391 1.00 94.31 82 SER A N 1
ATOM 634 C CA . SER A 1 82 ? 8.473 7.399 0.246 1.00 94.31 82 SER A CA 1
ATOM 635 C C . SER A 1 82 ? 8.701 8.584 -0.694 1.00 94.31 82 SER A C 1
ATOM 637 O O . SER A 1 82 ? 9.791 8.781 -1.241 1.00 94.31 82 SER A O 1
ATOM 639 N N . ARG A 1 83 ? 7.661 9.395 -0.874 1.00 92.56 83 ARG A N 1
ATOM 640 C CA . ARG A 1 83 ? 7.686 10.677 -1.575 1.00 92.56 83 ARG A CA 1
ATOM 641 C C . ARG A 1 83 ? 7.169 11.733 -0.618 1.00 92.56 83 ARG A C 1
ATOM 643 O O . ARG A 1 83 ? 5.970 11.861 -0.433 1.00 92.56 83 ARG A O 1
ATOM 650 N N . PHE A 1 84 ? 8.084 12.469 0.011 1.00 90.94 84 PHE A N 1
ATOM 651 C CA . PHE A 1 84 ? 7.749 13.534 0.966 1.00 90.94 84 PHE A CA 1
ATOM 652 C C . PHE A 1 84 ? 6.849 13.062 2.125 1.00 90.94 84 PHE A C 1
ATOM 654 O O . PHE A 1 84 ? 5.947 13.776 2.549 1.00 90.94 84 PHE A O 1
ATOM 661 N N . GLY A 1 85 ? 7.088 11.847 2.633 1.00 91.31 85 GLY A N 1
ATOM 662 C CA . GLY A 1 85 ? 6.315 11.286 3.745 1.00 91.31 85 GLY A CA 1
ATOM 663 C C . GLY A 1 85 ? 4.963 10.689 3.350 1.00 91.31 85 GLY A C 1
ATOM 664 O O . GLY A 1 85 ? 4.184 10.359 4.236 1.00 91.31 85 GLY A O 1
ATOM 665 N N . VAL A 1 86 ? 4.686 10.520 2.054 1.00 94.44 86 VAL A N 1
ATOM 666 C CA . VAL A 1 86 ? 3.527 9.776 1.537 1.00 94.44 86 VAL A CA 1
ATOM 667 C C . VAL A 1 86 ? 3.962 8.730 0.508 1.00 94.44 86 VAL A C 1
ATOM 669 O O . VAL A 1 86 ? 5.125 8.685 0.099 1.00 94.44 86 VAL A O 1
ATOM 672 N N . MET A 1 87 ? 3.037 7.870 0.082 1.00 95.44 87 MET A N 1
ATOM 673 C CA . MET A 1 87 ? 3.272 6.940 -1.027 1.00 95.44 87 MET A CA 1
ATOM 674 C C . MET A 1 87 ? 3.492 7.673 -2.362 1.00 95.44 87 MET A C 1
ATOM 676 O O . MET A 1 87 ? 3.089 8.823 -2.540 1.00 95.44 87 MET A O 1
ATOM 680 N N . ALA A 1 88 ? 4.098 6.990 -3.334 1.00 96.12 88 ALA A N 1
ATOM 681 C CA . ALA A 1 88 ? 4.214 7.513 -4.693 1.00 96.12 88 ALA A CA 1
ATOM 682 C C . ALA A 1 88 ? 2.833 7.704 -5.349 1.00 96.12 88 ALA A C 1
ATOM 684 O O . ALA A 1 88 ? 1.915 6.915 -5.119 1.00 96.12 88 ALA A O 1
ATOM 685 N N . SER A 1 89 ? 2.697 8.714 -6.213 1.00 97.19 89 SER A N 1
ATOM 686 C CA . SER A 1 89 ? 1.426 9.023 -6.882 1.00 97.19 89 SER A CA 1
ATOM 687 C C . SER A 1 89 ? 0.915 7.878 -7.758 1.00 97.19 89 SER A C 1
ATOM 689 O O . SER A 1 89 ? -0.290 7.708 -7.871 1.00 97.19 89 SER A O 1
ATOM 691 N N . GLN A 1 90 ? 1.804 7.059 -8.324 1.00 97.69 90 GLN A N 1
ATOM 692 C CA . GLN A 1 90 ? 1.462 5.834 -9.055 1.00 97.69 90 GLN A CA 1
ATOM 693 C C . GLN A 1 90 ? 0.680 4.860 -8.175 1.00 97.69 90 GLN A C 1
ATOM 695 O O . GLN A 1 90 ? -0.363 4.349 -8.566 1.00 97.69 90 GLN A O 1
ATOM 700 N N . PHE A 1 91 ? 1.167 4.650 -6.951 1.00 96.94 91 PHE A N 1
ATOM 701 C CA . PHE A 1 91 ? 0.521 3.766 -5.990 1.00 96.94 91 PHE A CA 1
ATOM 702 C C . PHE A 1 91 ? -0.811 4.337 -5.518 1.00 96.94 91 PHE A C 1
ATOM 704 O O . PHE A 1 91 ? -1.800 3.617 -5.408 1.00 96.94 91 PHE A O 1
ATOM 711 N N . LYS A 1 92 ? -0.851 5.654 -5.297 1.00 96.62 92 LYS A N 1
ATOM 712 C CA . LYS A 1 92 ? -2.091 6.337 -4.939 1.00 96.62 92 LYS A CA 1
ATOM 713 C C . LYS A 1 92 ? -3.136 6.234 -6.051 1.00 96.62 92 LYS A C 1
ATOM 715 O O . LYS A 1 92 ? -4.284 5.953 -5.748 1.00 96.62 92 LYS A O 1
ATOM 720 N N . ALA A 1 93 ? -2.739 6.394 -7.313 1.00 97.38 93 ALA A N 1
ATOM 721 C CA . ALA A 1 93 ? -3.628 6.240 -8.462 1.00 97.38 93 ALA A CA 1
ATOM 722 C C . ALA A 1 93 ? -4.171 4.807 -8.588 1.00 97.38 93 ALA A C 1
ATOM 724 O O . ALA A 1 93 ? -5.343 4.630 -8.900 1.00 97.38 93 ALA A O 1
ATOM 725 N N . PHE A 1 94 ? -3.347 3.793 -8.301 1.00 97.50 94 PHE A N 1
ATOM 726 C CA . PHE A 1 94 ? -3.801 2.403 -8.244 1.00 97.50 94 PHE A CA 1
ATOM 727 C C . PHE A 1 94 ? -4.863 2.188 -7.161 1.00 97.50 94 PHE A C 1
ATOM 729 O O . PHE A 1 94 ? -5.903 1.608 -7.455 1.00 97.50 94 PHE A O 1
ATOM 736 N N . PHE A 1 95 ? -4.654 2.709 -5.946 1.00 96.12 95 PHE A N 1
ATOM 737 C CA . PHE A 1 95 ? -5.688 2.671 -4.906 1.00 96.12 95 PHE A CA 1
ATOM 738 C C . PHE A 1 95 ? -6.929 3.490 -5.275 1.00 96.12 95 PHE A C 1
ATOM 740 O O . PHE A 1 95 ? -8.039 3.051 -5.026 1.00 96.12 95 PHE A O 1
ATOM 747 N N . ASP A 1 96 ? -6.788 4.644 -5.924 1.00 94.94 96 ASP A N 1
ATOM 748 C CA . ASP A 1 96 ? -7.953 5.430 -6.357 1.00 94.94 96 ASP A CA 1
ATOM 749 C C . ASP A 1 96 ? -8.808 4.694 -7.400 1.00 94.94 96 ASP A C 1
ATOM 751 O O . ASP A 1 96 ? -10.008 4.948 -7.513 1.00 94.94 96 ASP A O 1
ATOM 755 N N . ALA A 1 97 ? -8.220 3.734 -8.115 1.00 95.38 97 ALA A N 1
ATOM 756 C CA . ALA A 1 97 ? -8.921 2.859 -9.045 1.00 95.38 97 ALA A CA 1
ATOM 757 C C . ALA A 1 97 ? -9.628 1.660 -8.372 1.00 95.38 97 ALA A C 1
ATOM 759 O O . ALA A 1 97 ? -10.290 0.892 -9.064 1.00 95.38 97 ALA A O 1
ATOM 760 N N . THR A 1 98 ? -9.555 1.487 -7.044 1.00 94.50 98 THR A N 1
ATOM 761 C CA . THR A 1 98 ? -10.227 0.381 -6.324 1.00 94.50 98 THR A CA 1
ATOM 762 C C . THR A 1 98 ? -11.645 0.726 -5.847 1.00 94.50 98 THR A C 1
ATOM 764 O O . THR A 1 98 ? -12.213 -0.004 -5.030 1.00 94.50 98 THR A O 1
ATOM 767 N N . HIS A 1 99 ? -12.251 1.814 -6.343 1.00 89.06 99 HIS A N 1
ATOM 768 C CA . HIS A 1 99 ? -13.553 2.307 -5.872 1.00 89.06 99 HIS A CA 1
ATOM 769 C C . HIS A 1 99 ? -14.655 1.234 -5.862 1.00 89.06 99 HIS A C 1
ATOM 771 O O . HIS A 1 99 ? -15.382 1.115 -4.879 1.00 89.06 99 HIS A O 1
ATOM 777 N N . GLU A 1 100 ? -14.763 0.418 -6.912 1.00 90.94 100 GLU A N 1
ATOM 778 C CA . GLU A 1 100 ? -15.781 -0.640 -6.990 1.00 90.94 100 GLU A CA 1
ATOM 779 C C . GLU A 1 100 ? -15.552 -1.754 -5.954 1.00 90.94 100 GLU A C 1
ATOM 781 O O . GLU A 1 100 ? -16.499 -2.259 -5.346 1.00 90.94 100 GLU A O 1
ATOM 786 N N . LEU A 1 101 ? -14.287 -2.098 -5.688 1.00 93.31 101 LEU A N 1
ATOM 787 C CA . LEU A 1 101 ? -13.913 -3.083 -4.667 1.00 93.31 101 LEU A CA 1
ATOM 788 C C . LEU A 1 101 ? -14.233 -2.578 -3.261 1.00 93.31 101 LEU A C 1
ATOM 790 O O . LEU A 1 101 ? -14.649 -3.349 -2.400 1.00 93.31 101 LEU A O 1
ATOM 794 N N . TRP A 1 102 ? -14.046 -1.279 -3.029 1.00 90.12 102 TRP A N 1
ATOM 795 C CA . TRP A 1 102 ? -14.472 -0.625 -1.798 1.00 90.12 102 TRP A CA 1
ATOM 796 C C . TRP A 1 102 ? -15.999 -0.611 -1.671 1.00 90.12 102 TRP A C 1
ATOM 798 O O . TRP A 1 102 ? -16.528 -1.021 -0.642 1.00 90.12 102 TRP A O 1
ATOM 808 N N . ALA A 1 103 ? -16.716 -0.207 -2.722 1.00 87.88 103 ALA A N 1
ATOM 809 C CA . ALA A 1 103 ? -18.175 -0.109 -2.704 1.00 87.88 103 ALA A CA 1
ATOM 810 C C . ALA A 1 103 ? -18.847 -1.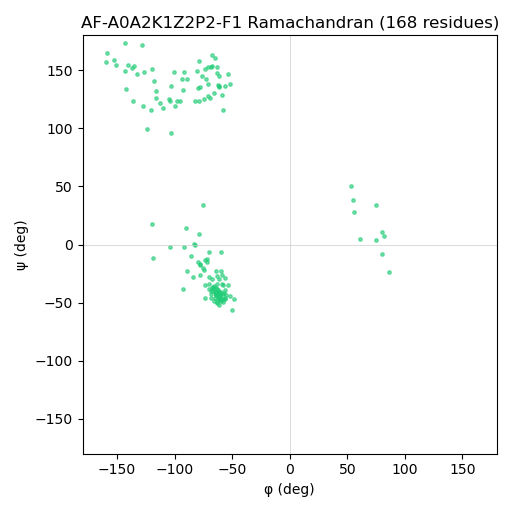458 -2.396 1.00 87.88 103 ALA A C 1
ATOM 812 O O . ALA A 1 103 ? -19.873 -1.508 -1.722 1.00 87.88 103 ALA A O 1
ATOM 813 N N . THR A 1 104 ? -18.242 -2.554 -2.857 1.00 90.69 104 THR A N 1
ATOM 814 C CA . THR A 1 104 ? -18.700 -3.932 -2.614 1.00 90.69 104 THR A CA 1
ATOM 815 C C . THR A 1 104 ? -18.077 -4.582 -1.379 1.00 90.69 104 THR A C 1
ATOM 817 O O . THR A 1 104 ? -18.423 -5.716 -1.054 1.00 90.69 104 THR A O 1
ATOM 820 N N . GLN A 1 105 ? -17.168 -3.886 -0.687 1.00 90.38 105 GLN A N 1
ATOM 821 C CA . GLN A 1 105 ? -16.427 -4.396 0.471 1.00 90.38 105 GLN A CA 1
ATOM 822 C C . GLN A 1 105 ? -15.653 -5.693 0.188 1.00 90.38 105 GLN A C 1
ATOM 824 O O . GLN A 1 105 ? -15.378 -6.489 1.083 1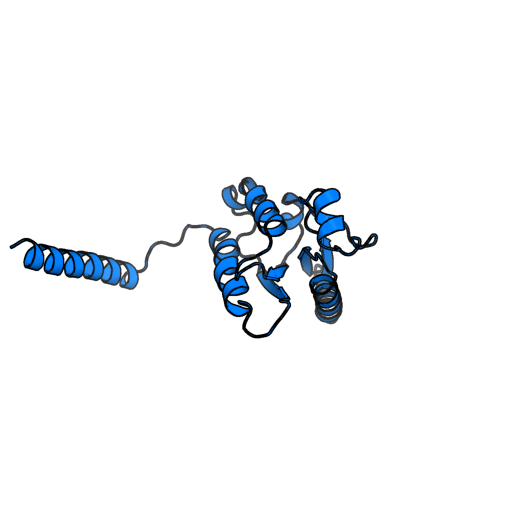.00 90.38 105 GLN A O 1
ATOM 829 N N . ALA A 1 106 ? -15.248 -5.905 -1.064 1.00 92.75 106 ALA A N 1
ATOM 830 C CA . ALA A 1 106 ? -14.703 -7.178 -1.525 1.00 92.75 106 ALA A CA 1
ATOM 831 C C . ALA A 1 106 ? -13.284 -7.491 -1.003 1.00 92.75 106 ALA A C 1
ATOM 833 O O . ALA A 1 106 ? -12.802 -8.619 -1.123 1.00 92.75 106 ALA A O 1
ATOM 834 N N . LEU A 1 107 ? -12.608 -6.497 -0.419 1.00 93.56 107 LEU A N 1
ATOM 835 C CA . LEU A 1 107 ? -11.308 -6.656 0.240 1.00 93.56 107 LEU A CA 1
ATOM 836 C C . LEU A 1 107 ? -11.411 -6.660 1.775 1.00 93.56 107 LEU A C 1
ATOM 838 O O . LEU A 1 107 ? -10.393 -6.838 2.445 1.00 93.56 107 LEU A O 1
ATOM 842 N N . ALA A 1 108 ? -12.611 -6.484 2.339 1.00 91.69 108 ALA A N 1
ATOM 843 C CA . ALA A 1 108 ? -12.799 -6.422 3.782 1.00 91.69 108 ALA A CA 1
ATOM 844 C C . ALA A 1 108 ? -12.367 -7.736 4.455 1.00 91.69 108 ALA A C 1
ATOM 846 O O . ALA A 1 108 ? -12.660 -8.835 3.985 1.00 91.69 108 ALA A O 1
ATOM 847 N N . GLY A 1 109 ? -11.642 -7.618 5.570 1.00 89.38 109 GLY A N 1
ATOM 848 C CA . GLY A 1 109 ? -11.156 -8.761 6.349 1.00 89.38 109 GLY A CA 1
ATOM 849 C C . GLY A 1 109 ? -9.900 -9.449 5.800 1.00 89.38 109 GLY A C 1
ATOM 850 O O . GLY A 1 109 ? -9.320 -10.270 6.510 1.00 89.38 109 GLY A O 1
ATOM 851 N N . LYS A 1 110 ? -9.429 -9.103 4.594 1.00 94.56 110 LYS A N 1
ATOM 852 C CA . LYS A 1 110 ? -8.164 -9.631 4.067 1.00 94.56 110 LYS A CA 1
ATOM 853 C C . LYS A 1 110 ? -6.971 -8.960 4.772 1.00 94.56 110 LYS A C 1
ATOM 855 O O . LYS A 1 110 ? -6.889 -7.729 4.769 1.00 94.56 110 LYS A O 1
ATOM 860 N N . PRO A 1 111 ? -6.035 -9.714 5.381 1.00 94.50 111 PRO A N 1
ATOM 861 C CA . PRO A 1 111 ? -4.862 -9.138 6.031 1.00 94.50 111 PRO A CA 1
ATOM 862 C C . PRO A 1 111 ? -3.976 -8.392 5.030 1.00 94.50 111 PRO A C 1
ATOM 864 O O . PRO A 1 111 ? -3.701 -8.877 3.931 1.00 94.50 111 PRO A O 1
ATOM 867 N N . ALA A 1 112 ? -3.489 -7.219 5.432 1.00 95.81 112 ALA A N 1
ATOM 868 C CA . ALA A 1 112 ? -2.631 -6.387 4.603 1.00 95.81 112 ALA A CA 1
ATOM 869 C C . ALA A 1 112 ? -1.556 -5.677 5.431 1.00 95.81 112 ALA A C 1
ATOM 871 O O . ALA A 1 112 ? -1.769 -5.329 6.594 1.00 95.81 112 ALA A O 1
ATOM 872 N N . GLY A 1 113 ? -0.404 -5.437 4.811 1.00 93.62 113 GLY A N 1
ATOM 873 C CA . GLY A 1 113 ? 0.689 -4.665 5.393 1.00 93.62 113 GLY A CA 1
ATOM 874 C C . GLY A 1 113 ? 1.410 -3.811 4.358 1.00 93.62 113 GLY A C 1
ATOM 875 O O . GLY A 1 113 ? 1.161 -3.911 3.155 1.00 93.62 113 GLY A O 1
ATOM 876 N N . PHE A 1 114 ? 2.332 -2.980 4.839 1.00 95.75 114 PHE A N 1
ATOM 877 C CA . PHE A 1 114 ? 3.157 -2.116 4.002 1.00 95.75 114 PHE A CA 1
ATOM 878 C C . PHE A 1 114 ? 4.638 -2.414 4.164 1.00 95.75 114 PHE A C 1
ATOM 880 O O . PHE A 1 114 ? 5.101 -2.781 5.242 1.00 95.75 114 PHE A O 1
ATOM 887 N N . PHE A 1 115 ? 5.388 -2.153 3.101 1.00 96.25 115 PHE A N 1
ATOM 888 C CA . PHE A 1 115 ? 6.833 -1.995 3.142 1.00 96.25 115 PHE A CA 1
ATOM 889 C C . PHE A 1 115 ? 7.228 -0.803 2.272 1.00 96.25 115 PHE A C 1
ATOM 891 O O . PHE A 1 115 ? 6.532 -0.433 1.328 1.00 96.25 115 PHE A O 1
ATOM 898 N N . TRP A 1 116 ? 8.332 -0.147 2.603 1.00 94.69 116 TRP A N 1
ATOM 899 C CA . TRP A 1 116 ? 8.721 1.072 1.907 1.00 94.69 116 TRP A CA 1
ATOM 900 C C . TRP A 1 116 ? 10.225 1.280 1.931 1.00 94.69 116 TRP A C 1
ATOM 902 O O . TRP A 1 116 ? 10.942 0.760 2.783 1.00 94.69 116 TRP A O 1
ATOM 912 N N . SER A 1 117 ? 10.693 2.084 0.983 1.00 93.94 117 SER A N 1
ATOM 913 C CA . SER A 1 117 ? 12.085 2.516 0.896 1.00 93.94 117 SER A CA 1
ATOM 914 C C . SER A 1 117 ? 12.154 4.037 0.826 1.00 93.94 117 SER A C 1
ATOM 916 O O . SER A 1 117 ? 11.262 4.693 0.287 1.00 93.94 117 SER A O 1
ATOM 918 N N . THR A 1 118 ? 13.213 4.621 1.371 1.00 91.00 118 THR A N 1
ATOM 919 C CA . THR A 1 118 ? 13.498 6.054 1.267 1.00 91.00 118 THR A CA 1
ATOM 920 C C . THR A 1 118 ? 14.990 6.262 1.057 1.00 91.00 118 THR A C 1
ATOM 922 O O . THR A 1 118 ? 15.797 5.415 1.434 1.00 91.00 118 THR A O 1
ATOM 925 N N . GLY A 1 119 ? 15.357 7.386 0.445 1.00 86.38 119 GLY A N 1
ATOM 926 C CA . GLY A 1 119 ? 16.743 7.672 0.076 1.00 86.38 119 GLY A CA 1
ATOM 927 C C . GLY A 1 119 ? 17.656 8.039 1.249 1.00 86.38 119 GLY A C 1
ATOM 928 O O . GLY A 1 119 ? 18.867 8.085 1.061 1.00 86.38 119 GLY A O 1
ATOM 929 N N . PHE A 1 120 ? 17.113 8.335 2.435 1.00 82.50 120 PHE A N 1
ATOM 930 C CA . PHE A 1 120 ? 17.902 8.753 3.597 1.00 82.50 120 PHE A CA 1
ATOM 931 C C . PHE A 1 120 ? 17.160 8.557 4.928 1.00 82.50 120 PHE A C 1
ATOM 933 O O . PHE A 1 120 ? 15.927 8.517 4.992 1.00 82.50 120 PHE A O 1
ATOM 940 N N . TYR A 1 121 ? 17.921 8.454 6.019 1.00 83.19 121 TYR A N 1
ATOM 941 C CA . TYR A 1 121 ? 17.390 8.381 7.383 1.00 83.19 121 TYR A CA 1
ATOM 942 C C . TYR A 1 121 ? 16.599 9.647 7.744 1.00 83.19 121 TYR A C 1
ATOM 944 O O . TYR A 1 121 ? 17.015 10.752 7.413 1.00 83.19 121 TYR A O 1
ATOM 952 N N . GLY A 1 122 ? 15.437 9.489 8.384 1.00 81.50 122 GLY A N 1
ATOM 953 C CA . GLY A 1 122 ? 14.552 10.608 8.732 1.00 81.50 122 GLY A CA 1
ATOM 954 C C . GLY A 1 122 ? 13.756 11.197 7.558 1.00 81.50 122 GLY A C 1
ATOM 955 O O . GLY A 1 122 ? 13.008 12.151 7.747 1.00 81.50 122 GLY A O 1
ATOM 956 N N . GLY A 1 123 ? 13.855 10.632 6.348 1.00 83.00 123 GLY A N 1
ATOM 957 C CA . GLY A 1 123 ? 13.131 11.072 5.147 1.00 83.00 123 GLY A CA 1
ATOM 958 C C . GLY A 1 123 ? 11.646 10.697 5.109 1.00 83.00 123 GLY A C 1
ATOM 959 O O . GLY A 1 123 ? 11.122 10.377 4.041 1.00 83.00 123 GLY A O 1
ATOM 960 N N . GLY A 1 124 ? 10.977 10.672 6.264 1.00 83.50 124 GLY A N 1
ATOM 961 C CA . GLY A 1 124 ? 9.559 10.338 6.380 1.00 83.50 124 GLY A CA 1
ATOM 962 C C . GLY A 1 124 ? 9.247 8.847 6.236 1.00 83.50 124 GLY A C 1
ATOM 963 O O . GLY A 1 124 ? 8.199 8.520 5.688 1.00 83.50 124 GLY A O 1
ATOM 964 N N . GLN A 1 125 ? 10.135 7.949 6.693 1.00 82.56 125 GLN A N 1
ATOM 965 C CA . GLN A 1 125 ? 9.875 6.500 6.737 1.00 82.56 125 GLN A CA 1
ATOM 966 C C . GLN A 1 125 ? 8.532 6.204 7.412 1.00 82.56 125 GLN A C 1
ATOM 968 O O . GLN A 1 125 ? 7.652 5.579 6.832 1.00 82.56 125 GLN A O 1
ATOM 973 N N . GLU A 1 126 ? 8.387 6.686 8.642 1.00 88.62 126 GLU A N 1
ATOM 974 C CA . GLU A 1 126 ? 7.221 6.408 9.476 1.00 88.62 126 GLU A CA 1
ATOM 975 C C . GLU A 1 126 ? 5.979 7.121 8.944 1.00 88.62 126 GLU A C 1
ATOM 977 O O . GLU A 1 126 ? 4.904 6.532 8.897 1.00 88.62 126 GLU A O 1
ATOM 982 N N . LEU A 1 127 ? 6.138 8.356 8.454 1.00 91.94 127 LEU A N 1
ATOM 983 C CA . LEU A 1 127 ? 5.039 9.127 7.872 1.00 91.94 127 LEU A CA 1
ATOM 984 C C . LEU A 1 127 ? 4.455 8.456 6.626 1.00 91.94 127 LEU A C 1
ATOM 986 O O . LEU A 1 127 ? 3.236 8.442 6.472 1.00 91.94 127 LEU A O 1
ATOM 990 N N . ALA A 1 128 ? 5.282 7.853 5.768 1.00 92.56 128 ALA A N 1
ATOM 991 C CA . ALA A 1 128 ? 4.791 7.169 4.573 1.00 92.56 128 ALA A CA 1
ATOM 992 C C . ALA A 1 128 ? 3.893 5.975 4.932 1.00 92.56 128 ALA A C 1
ATOM 994 O O . ALA A 1 128 ? 2.832 5.803 4.337 1.00 92.56 128 ALA A O 1
ATOM 995 N N . ALA A 1 129 ? 4.276 5.194 5.944 1.00 91.25 129 ALA A N 1
ATOM 996 C CA . ALA A 1 129 ? 3.451 4.103 6.456 1.00 91.25 129 ALA A CA 1
ATOM 997 C C . ALA A 1 129 ? 2.190 4.620 7.167 1.00 91.25 129 ALA A C 1
ATOM 999 O O . ALA A 1 129 ? 1.085 4.143 6.907 1.00 91.25 129 ALA A O 1
ATOM 1000 N N . PHE A 1 130 ? 2.346 5.631 8.027 1.00 93.69 130 PHE A N 1
ATOM 1001 C CA . PHE A 1 130 ? 1.251 6.228 8.787 1.00 93.69 130 PHE A CA 1
ATOM 1002 C C . PHE A 1 130 ? 0.186 6.849 7.880 1.00 93.69 130 PHE A C 1
ATOM 1004 O O . PHE A 1 130 ? -1.002 6.694 8.121 1.00 93.69 130 PHE A O 1
ATOM 1011 N N . THR A 1 131 ? 0.582 7.527 6.806 1.00 94.38 131 THR A N 1
ATOM 1012 C CA . THR A 1 131 ? -0.375 8.107 5.855 1.00 94.38 131 THR A CA 1
ATOM 1013 C C . THR A 1 131 ? -1.028 7.035 4.984 1.00 94.38 131 THR A C 1
ATOM 1015 O O . THR A 1 131 ? -2.221 7.131 4.689 1.00 94.38 131 THR A O 1
ATOM 1018 N N . ALA A 1 132 ? -0.297 5.976 4.625 1.00 94.00 132 ALA A N 1
ATOM 1019 C CA . ALA A 1 132 ? -0.823 4.873 3.827 1.00 94.00 132 ALA A CA 1
ATOM 1020 C C . ALA A 1 132 ? -1.845 3.998 4.571 1.00 94.00 132 ALA A C 1
ATOM 1022 O O . ALA A 1 132 ? -2.744 3.462 3.924 1.00 94.00 132 ALA A O 1
ATOM 1023 N N . ILE A 1 133 ? -1.776 3.890 5.907 1.00 92.56 133 ILE A N 1
ATOM 1024 C CA . ILE A 1 133 ? -2.707 3.060 6.701 1.00 92.56 133 ILE A CA 1
ATOM 1025 C C . ILE A 1 133 ? -4.174 3.420 6.497 1.00 92.56 133 ILE A C 1
ATOM 1027 O O . ILE A 1 133 ? -5.038 2.547 6.554 1.00 92.56 133 ILE A O 1
ATOM 1031 N N . THR A 1 134 ? -4.444 4.685 6.174 1.00 90.94 134 THR A N 1
ATOM 1032 C CA . THR A 1 134 ? -5.788 5.162 5.852 1.00 90.94 134 THR A CA 1
ATOM 1033 C C . THR A 1 134 ? -6.401 4.401 4.675 1.00 90.94 134 THR A C 1
ATOM 1035 O O . THR A 1 134 ? -7.589 4.106 4.714 1.00 90.94 134 THR A O 1
ATOM 1038 N N . GLN A 1 135 ? -5.603 3.991 3.681 1.00 90.44 135 GLN A N 1
ATOM 1039 C CA . GLN A 1 135 ? -6.092 3.218 2.535 1.00 90.44 135 GLN A CA 1
ATOM 1040 C C . GLN A 1 135 ? -6.606 1.839 2.961 1.00 90.44 135 GLN A C 1
ATOM 1042 O O . GLN A 1 135 ? -7.706 1.451 2.581 1.00 90.44 135 GLN A O 1
ATOM 1047 N N . LEU A 1 136 ? -5.858 1.118 3.805 1.00 90.31 136 LEU A N 1
ATOM 1048 C CA . LEU A 1 136 ? -6.286 -0.204 4.281 1.00 90.31 136 LEU A CA 1
ATOM 1049 C C . LEU A 1 136 ? -7.494 -0.097 5.210 1.00 90.31 136 LEU A C 1
ATOM 1051 O O . LEU A 1 136 ? -8.438 -0.868 5.082 1.00 90.31 136 LEU A O 1
ATOM 1055 N N . ALA A 1 137 ? -7.484 0.884 6.116 1.00 86.62 137 ALA A N 1
ATOM 1056 C CA . ALA A 1 137 ? -8.574 1.089 7.064 1.00 86.62 137 ALA A CA 1
ATOM 1057 C C . ALA A 1 137 ? -9.900 1.449 6.370 1.00 86.62 137 ALA A C 1
ATOM 1059 O O . ALA A 1 137 ? -10.961 1.044 6.838 1.00 86.62 137 ALA A O 1
ATOM 1060 N N . HIS A 1 138 ? -9.855 2.176 5.249 1.00 84.25 138 HIS A N 1
ATOM 1061 C CA . HIS A 1 138 ? -11.051 2.533 4.480 1.00 84.25 138 HIS A CA 1
ATOM 1062 C C . HIS A 1 138 ? -11.644 1.368 3.676 1.00 84.25 138 HIS A C 1
ATOM 1064 O O . HIS A 1 138 ? -12.832 1.407 3.374 1.00 84.25 138 HIS A O 1
ATOM 1070 N N . HIS A 1 139 ? -10.859 0.330 3.370 1.00 78.50 139 HIS A N 1
ATOM 1071 C CA . HIS A 1 139 ? -11.342 -0.924 2.776 1.00 78.50 139 HIS A CA 1
ATOM 1072 C C . HIS A 1 139 ? -11.997 -1.877 3.798 1.00 78.50 139 HIS A C 1
ATOM 1074 O O . HIS A 1 139 ? -12.296 -3.023 3.465 1.00 78.50 139 HIS A O 1
ATOM 1080 N N . ALA A 1 140 ? -12.221 -1.423 5.036 1.00 62.44 140 ALA A N 1
ATOM 1081 C CA . ALA A 1 140 ? -13.094 -2.101 5.986 1.00 62.44 140 ALA A CA 1
ATOM 1082 C C . ALA A 1 140 ? -14.574 -1.800 5.691 1.00 62.44 140 ALA A C 1
ATOM 1084 O O . ALA A 1 140 ? -14.902 -0.757 5.123 1.00 62.44 140 ALA A O 1
ATOM 1085 N N . ASP A 1 141 ? -15.466 -2.675 6.167 1.00 68.06 141 ASP A N 1
ATOM 1086 C CA . ASP A 1 141 ? -16.909 -2.682 5.867 1.00 68.06 141 ASP A CA 1
ATOM 1087 C C . ASP A 1 141 ? -17.697 -1.417 6.250 1.00 68.06 141 ASP A C 1
ATOM 1089 O O . ASP A 1 141 ? -18.882 -1.307 5.933 1.00 68.06 141 ASP A O 1
ATOM 1093 N N . GLY A 1 142 ? -17.061 -0.460 6.934 1.00 64.75 142 GLY A N 1
ATOM 1094 C CA . GLY A 1 142 ? -17.660 0.805 7.356 1.00 64.75 142 GLY A CA 1
ATOM 1095 C C . GLY A 1 142 ? -18.853 0.644 8.303 1.00 64.75 142 GLY A C 1
ATOM 1096 O O . GLY A 1 142 ? -19.479 1.639 8.662 1.00 64.75 142 GLY A O 1
ATOM 1097 N N . SER A 1 143 ? -19.173 -0.582 8.726 1.00 70.44 143 SER A N 1
ATOM 1098 C CA . SER A 1 143 ? -20.363 -0.900 9.518 1.00 70.44 143 SER A CA 1
ATOM 1099 C C . SER A 1 143 ? -20.197 -0.523 10.991 1.00 70.44 143 SER A C 1
ATOM 1101 O O . SER A 1 143 ? -21.183 -0.388 11.723 1.00 70.44 143 SER A O 1
ATOM 1103 N N . ARG A 1 144 ? -18.945 -0.312 11.426 1.00 80.19 144 ARG A N 1
ATOM 1104 C CA . ARG A 1 144 ? -18.590 0.030 12.803 1.00 80.19 144 ARG A CA 1
ATOM 1105 C C . ARG A 1 144 ? -19.303 1.306 13.248 1.00 80.19 144 ARG A C 1
ATOM 1107 O O . ARG A 1 144 ? -19.010 2.400 12.771 1.00 80.19 144 ARG A O 1
ATOM 1114 N N . GLN A 1 145 ? -20.178 1.168 14.235 1.00 85.12 145 GLN A N 1
ATOM 1115 C CA . GLN A 1 145 ? -20.734 2.308 14.955 1.00 85.12 145 GLN A CA 1
ATOM 1116 C C . GLN A 1 145 ? -19.750 2.804 16.026 1.00 85.12 145 GLN A C 1
ATOM 1118 O O . GLN A 1 145 ? -18.985 1.998 16.568 1.00 85.12 145 GLN A O 1
ATOM 1123 N N . PRO A 1 146 ? -19.750 4.110 16.352 1.00 84.81 146 PRO A N 1
ATOM 1124 C CA . PRO A 1 146 ? -18.981 4.625 17.476 1.00 84.81 146 PRO A CA 1
ATOM 1125 C C . PRO A 1 146 ? -19.357 3.898 18.770 1.00 84.81 146 PRO A C 1
ATOM 1127 O O . PRO A 1 146 ? -20.533 3.674 19.056 1.00 84.81 146 PRO A O 1
ATOM 1130 N N . SER A 1 147 ? -18.354 3.542 19.563 1.00 90.00 147 SER A N 1
ATOM 1131 C CA . SER A 1 147 ? -18.553 3.017 20.911 1.00 90.00 147 SER A CA 1
ATOM 1132 C C . SER A 1 147 ? -19.107 4.093 21.846 1.00 90.00 147 SER A C 1
ATOM 1134 O O . SER A 1 147 ? -18.991 5.293 21.587 1.00 90.00 147 SER A O 1
ATOM 1136 N N . GLU A 1 148 ? -19.658 3.674 22.985 1.00 94.56 148 GLU A N 1
ATOM 1137 C CA 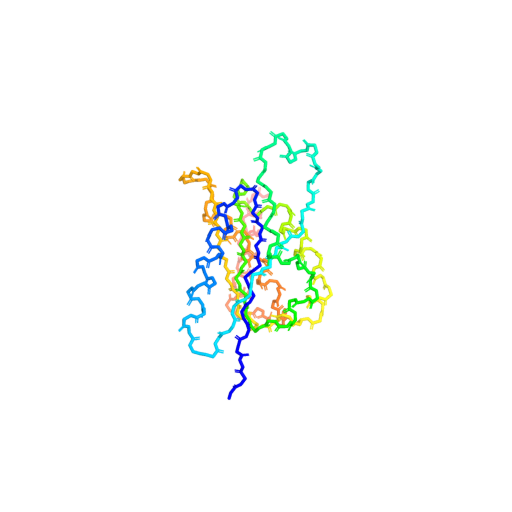. GLU A 1 148 ? -20.135 4.604 24.012 1.00 94.56 148 GLU A CA 1
ATOM 1138 C C . GLU A 1 148 ? -19.032 5.574 24.473 1.00 94.56 148 GLU A C 1
ATOM 1140 O O . GLU A 1 148 ? -19.285 6.767 24.625 1.00 94.56 148 GLU A O 1
ATOM 1145 N N . LEU A 1 149 ? -17.790 5.094 24.610 1.00 93.62 149 LEU A N 1
ATOM 1146 C CA . LEU A 1 149 ? -16.643 5.929 24.973 1.00 93.62 149 LEU A CA 1
ATOM 1147 C C . LEU A 1 149 ? -16.364 7.0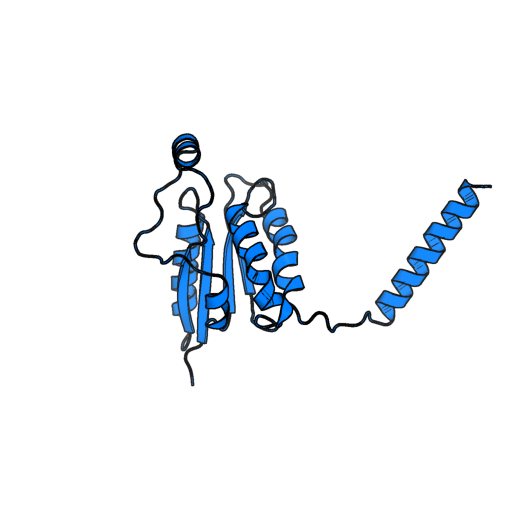10 23.919 1.00 93.62 149 LEU A C 1
ATOM 1149 O O . LEU A 1 149 ? -16.123 8.164 24.266 1.00 93.62 149 LEU A O 1
ATOM 1153 N N . GLU A 1 150 ? -16.420 6.658 22.636 1.00 90.44 150 GLU A N 1
ATOM 1154 C CA . GLU A 1 150 ? -16.211 7.612 21.542 1.00 90.44 150 GLU A CA 1
ATOM 1155 C C . GLU A 1 150 ? -17.336 8.651 21.482 1.00 90.44 150 GLU A C 1
ATOM 1157 O O . GLU A 1 150 ? -17.072 9.836 21.273 1.00 90.44 150 GLU A O 1
ATOM 1162 N N . LEU A 1 151 ? -18.582 8.242 21.745 1.00 95.38 151 LEU A N 1
ATOM 1163 C CA . LEU A 1 151 ? -19.716 9.163 21.860 1.00 95.38 151 LEU A CA 1
ATOM 1164 C C . LEU A 1 151 ? -19.547 10.126 23.045 1.00 95.38 151 LEU A C 1
ATOM 1166 O O . LEU A 1 151 ? -19.791 11.326 22.905 1.00 95.38 151 LEU A O 1
ATOM 1170 N N . GLN A 1 152 ? -19.081 9.635 24.197 1.00 96.38 152 GLN A N 1
ATOM 1171 C CA . GLN A 1 152 ? -18.791 10.466 25.370 1.00 96.38 152 GLN A CA 1
ATOM 1172 C C . GLN A 1 152 ? -17.649 11.460 25.105 1.00 96.38 152 GLN A C 1
ATOM 1174 O O . GLN A 1 152 ? -17.749 12.631 25.481 1.00 96.38 152 GLN A O 1
ATOM 1179 N N . GLN A 1 153 ? -16.585 11.029 24.420 1.00 94.88 153 GLN A N 1
ATOM 1180 C CA . GLN A 1 153 ? -15.484 11.901 24.002 1.00 94.88 153 GLN A CA 1
ATOM 1181 C C . GLN A 1 153 ? -15.965 12.994 23.042 1.00 94.88 153 GLN A C 1
ATOM 1183 O O . GLN A 1 153 ? -15.662 14.168 23.260 1.00 94.88 153 GLN A O 1
ATOM 1188 N N . ALA A 1 154 ? -16.760 12.635 22.030 1.00 87.31 154 ALA A N 1
ATOM 1189 C CA . ALA A 1 154 ? -17.333 13.589 21.083 1.00 87.31 154 ALA A CA 1
ATOM 1190 C C . ALA A 1 154 ? -18.240 14.616 21.784 1.00 87.31 154 ALA A C 1
ATOM 1192 O O . ALA A 1 154 ? -18.130 15.820 21.537 1.00 87.31 154 ALA A O 1
ATOM 1193 N N . PHE A 1 155 ? -19.085 14.162 22.719 1.00 97.06 155 PHE A N 1
ATOM 1194 C CA . PHE A 1 155 ? -19.908 15.040 23.551 1.00 97.06 155 PHE A CA 1
ATOM 1195 C C . PHE A 1 155 ? -19.050 16.031 24.347 1.00 97.06 155 PHE A C 1
ATOM 1197 O O . PHE A 1 155 ? -19.304 17.239 24.327 1.00 97.06 155 PHE A O 1
ATOM 1204 N N . TYR A 1 156 ? -18.010 15.539 25.027 1.00 97.56 156 TYR A N 1
ATOM 1205 C CA . TYR A 1 156 ? -17.126 16.383 25.826 1.00 97.56 156 TYR A CA 1
ATOM 1206 C C . TYR A 1 156 ? -16.361 17.392 24.964 1.00 97.56 156 TYR A C 1
ATOM 1208 O O . TYR A 1 156 ? -16.284 18.564 25.326 1.00 97.56 156 TYR A O 1
ATOM 1216 N N . GLN A 1 157 ? -15.854 16.973 23.803 1.00 93.56 157 GLN A N 1
ATOM 1217 C CA . GLN A 1 157 ? -15.177 17.857 22.857 1.00 93.56 157 GLN A CA 1
ATOM 1218 C C . GLN A 1 157 ? -16.100 19.001 22.410 1.00 93.56 157 GLN A C 1
ATOM 1220 O O . GLN A 1 157 ? -15.704 20.167 22.467 1.00 93.56 157 GLN A O 1
ATOM 1225 N N . GLY A 1 158 ? -17.347 18.687 22.039 1.00 92.56 158 GLY A N 1
ATOM 1226 C CA . GLY A 1 158 ? -18.348 19.688 21.660 1.00 92.56 158 GLY A CA 1
ATOM 1227 C C . GLY A 1 158 ? -18.674 20.663 22.795 1.00 92.56 158 GLY A C 1
ATOM 1228 O O . GLY A 1 158 ? -18.710 21.880 22.585 1.00 92.56 158 GLY A O 1
ATOM 1229 N N . LYS A 1 159 ? -18.846 20.147 24.017 1.00 97.12 159 LYS A N 1
ATOM 1230 C CA . LYS A 1 159 ? -19.072 20.957 25.221 1.00 97.12 159 LYS A CA 1
ATOM 1231 C C . LYS A 1 159 ? -17.894 21.893 25.503 1.00 97.12 159 LYS A C 1
ATOM 1233 O O . LYS A 1 159 ? -18.096 23.097 25.641 1.00 97.12 159 LYS A O 1
ATOM 1238 N N . TYR A 1 160 ? -16.677 21.357 25.546 1.00 96.50 160 TYR A N 1
ATOM 1239 C CA . TYR A 1 160 ? -15.465 22.096 25.899 1.00 96.50 160 TYR A CA 1
ATOM 1240 C C . TYR A 1 160 ? -15.188 23.253 24.934 1.00 96.50 160 TYR A C 1
ATOM 1242 O O . TYR A 1 160 ? -14.978 24.387 25.367 1.00 96.50 160 TYR A O 1
ATOM 1250 N N . VAL A 1 161 ? -15.258 22.994 23.621 1.00 94.06 161 VAL A N 1
ATOM 1251 C CA . VAL A 1 161 ? -15.066 24.037 22.602 1.00 94.06 161 VAL A CA 1
ATOM 1252 C C . VAL A 1 161 ? -16.135 25.122 22.744 1.00 94.06 161 VAL A C 1
ATOM 1254 O O . VAL A 1 161 ? -15.798 26.302 22.775 1.00 94.06 161 VAL A O 1
ATOM 1257 N N . SER A 1 162 ? -17.403 24.739 22.928 1.00 94.81 162 SER A N 1
ATOM 1258 C CA . SER A 1 162 ? -18.511 25.690 23.101 1.00 94.81 162 SER A CA 1
ATOM 1259 C C . SER A 1 162 ? -18.342 26.576 24.339 1.00 94.81 162 SER A C 1
ATOM 1261 O O . SER A 1 162 ? -18.608 27.778 24.285 1.00 94.81 162 SER A O 1
ATOM 1263 N N . GLU A 1 163 ? -17.880 26.009 25.455 1.00 97.38 163 GLU A N 1
ATOM 1264 C CA . GLU A 1 163 ? -17.610 26.753 26.688 1.00 97.38 163 GLU A CA 1
ATOM 1265 C C . GLU A 1 163 ? -16.483 27.774 26.506 1.00 97.38 163 GLU A C 1
ATOM 1267 O O . GLU A 1 163 ? -16.626 28.919 26.940 1.00 97.38 163 GLU A O 1
ATOM 1272 N N . ILE A 1 164 ? -15.389 27.395 25.837 1.00 96.94 164 ILE A N 1
ATOM 1273 C CA . ILE A 1 164 ? -14.298 28.322 25.503 1.00 96.94 164 ILE A CA 1
ATOM 1274 C C . ILE A 1 164 ? -14.806 29.423 24.575 1.00 96.94 164 ILE A C 1
ATOM 1276 O O . ILE A 1 164 ? -14.612 30.602 24.863 1.00 96.94 164 ILE A O 1
ATOM 1280 N N . THR A 1 165 ? -15.495 29.066 23.491 1.00 93.44 165 THR A N 1
ATOM 1281 C CA . THR A 1 165 ? -16.037 30.040 22.537 1.00 93.44 165 THR A CA 1
ATOM 1282 C C . THR A 1 165 ? -16.974 31.032 23.223 1.00 93.44 165 THR A C 1
ATOM 1284 O O . THR A 1 165 ? -16.882 32.231 22.969 1.00 93.44 165 THR A O 1
ATOM 1287 N N . LYS A 1 166 ? -17.835 30.567 24.137 1.00 96.19 166 LYS A N 1
ATOM 1288 C CA . LYS A 1 166 ? -18.721 31.435 24.925 1.00 96.19 166 LYS A CA 1
ATOM 1289 C C . LYS A 1 166 ? -17.936 32.429 25.786 1.00 96.19 166 LYS A C 1
ATOM 1291 O O . LYS A 1 166 ? -18.311 33.595 25.814 1.00 96.19 166 LYS A O 1
ATOM 1296 N N . LYS A 1 167 ? -16.868 31.980 26.456 1.00 95.44 167 LYS A N 1
ATOM 1297 C CA . LYS A 1 167 ? -15.992 32.834 27.282 1.00 95.44 167 LYS A CA 1
ATOM 1298 C C . LYS A 1 167 ? -15.181 33.843 26.467 1.00 95.44 167 LYS A C 1
ATOM 1300 O O . LYS A 1 167 ? -14.826 34.878 26.997 1.00 95.44 167 LYS A O 1
ATOM 1305 N N . LEU A 1 168 ? -14.839 33.525 25.219 1.00 91.81 168 LEU A N 1
ATOM 1306 C CA . LEU A 1 168 ? -14.086 34.434 24.346 1.00 91.81 168 LEU A CA 1
ATOM 1307 C C . LEU A 1 168 ? -14.983 35.455 23.633 1.00 91.81 168 LEU A C 1
ATOM 1309 O O . LEU A 1 168 ? -14.514 36.527 23.269 1.00 91.81 168 LEU A O 1
ATOM 1313 N N . LYS A 1 169 ? -16.255 35.115 23.389 1.00 90.38 169 LYS A N 1
ATOM 1314 C CA . LYS A 1 169 ? -17.228 35.999 22.728 1.00 90.38 169 LYS A CA 1
ATOM 1315 C C . LYS A 1 169 ? -17.786 37.084 23.661 1.00 90.38 169 LYS A C 1
ATOM 1317 O O . LYS A 1 169 ? -18.263 38.099 23.156 1.00 90.38 169 LYS A O 1
ATOM 1322 N N . GLY A 1 170 ? -17.801 36.829 24.971 1.00 61.03 170 GLY A N 1
ATOM 1323 C CA . GLY A 1 170 ? 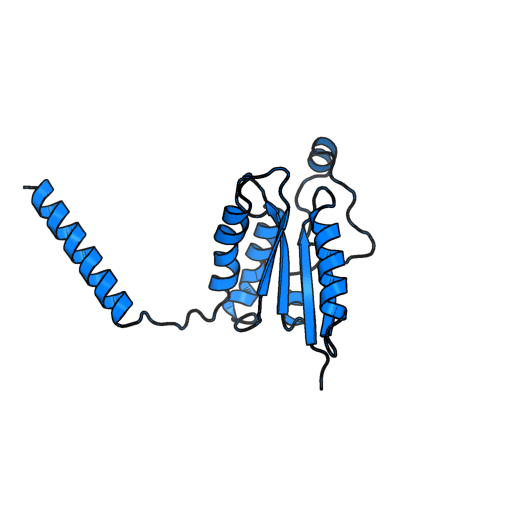-18.302 37.737 26.008 1.00 61.03 170 GLY A CA 1
ATOM 1324 C C . GLY A 1 170 ? -17.193 38.183 26.936 1.00 61.03 170 GLY A C 1
ATOM 1325 O O . GLY A 1 170 ? -16.695 37.301 27.665 1.00 61.03 170 GLY A O 1
#

Sequence (170 aa):
MGTTKIYIVFYSLHGHVEIMAREIQRGANTVQGVEATLWQVPETLSNSILNKVKANPKADDVPVILPEQLLEADGFLFGFPSRFGVMASQFKAFFDATHELWATQALAGKPAGFFWSTGFYGGGQELAAFTAITQLAHHADGSRQPSELELQQAFYQGKYVSEITKKLKG

Radius of gyration: 20.33 Å; Cα contacts (8 Å, |Δi|>4): 235; chains: 1; bounding box: 39×65×48 Å

Mean predicted aligned error: 6.44 Å

pLDDT: mean 93.17, std 6.98, range [60.16, 98.75]

InterPro domains:
  IPR005025 NADPH-dependent FMN reductase-like domain [PF03358] (15-126)
  IPR008254 Flavodoxin/nitric oxide synthase [PS50902] (6-170)
  IPR029039 Flavoprotein-like superfamily [G3DSA:3.40.50.360] (2-170)
  IPR029039 Flavoprotein-like superfamily [SSF52218] (4-169)

Solvent-accessible surface area (backbone atoms only — not comparable to full-atom values): 9620 Å² total; per-residue (Å²): 130,82,73,44,32,34,36,39,40,31,38,58,56,72,47,64,34,49,58,51,49,53,51,50,35,58,57,47,49,69,41,89,58,40,48,50,47,68,28,28,50,59,84,76,74,53,70,73,53,39,61,73,71,61,47,50,82,78,67,89,89,46,52,72,58,58,59,78,61,59,68,75,39,58,28,42,3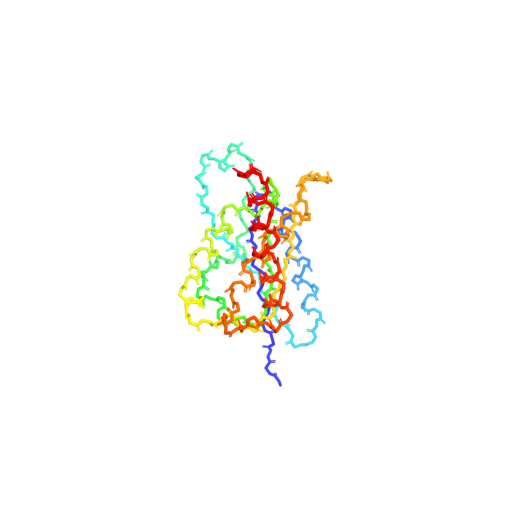8,41,31,29,38,42,48,93,24,26,60,35,67,45,57,51,52,50,57,67,62,33,54,68,45,47,77,68,35,67,57,39,91,47,55,71,49,76,49,73,38,61,98,50,90,88,50,27,69,67,41,17,54,62,60,48,47,55,61,62,62,62,34,40,75,76,74,79,70,80,49,72,67,54,51,52,49,52,52,49,52,56,51,54,52,50,53,52,52,53,59,72,75,98

Secondary structure (DSSP, 8-state):
-PPEEEEEEE--SSSHHHHHHHHHHHHHTTSTTEEEEEEEPPP-S-HHHHHHTTPPPPPTTSPBPPGGGGGG-SEEEEEEE-BTTB--HHHHHHHHTTHHHHHTTTTTT--EEEEEE-SSTTSSHHHHHHHHHHHHHHTS-S--PPPHHHHHHHHHHHHHHHHHHHHHH-

Foldseek 3Di:
DAQAEEEEEEEAFACPQVVVSVVVQVVQVVDPRYHYAYEYQDDDDDPVVSVVVVGDDDDPPHYHDALVCLLVHLAYEYEAEDDQQAGDVSSVVRLVNNVVCLVVLSCAPRYYAYDYHYPDPPSNRVSHRVVCVVSVVSSHPPPDDDDPVRVVVVVVVVVVVVVVVVVVVD

Nearest PDB structures (foldseek):
  7q6m-assembly1_D  TM=8.072E-01  e=9.243E-18  Yersinia pseudotuberculosis
  3b6m-assembly1_B-2  TM=7.836E-01  e=2.620E-17  Escherichia coli K-12
  3zho-assembly1_A-2  TM=7.809E-01  e=2.985E-17  Escherichia coli
  3b6m-assembly1_A-2  TM=7.802E-01  e=2.985E-17  Escherichia coli K-12
  2r97-assembly1_C-2  TM=7.813E-01  e=4.412E-17  Escherichia coli

Organism: Populus trichocarpa (NCBI:txid3694)